Protein AF-A0AAP1WEY0-F1 (afdb_monomer)

Structure (mmCIF, N/CA/C/O backbone):
data_AF-A0AAP1WEY0-F1
#
_entry.id   AF-A0AAP1WEY0-F1
#
loop_
_atom_site.group_PDB
_atom_site.id
_atom_site.type_symbol
_atom_site.label_atom_id
_atom_site.label_alt_id
_atom_site.label_comp_id
_atom_site.label_asym_id
_atom_site.label_entity_id
_atom_site.label_seq_id
_atom_site.pdbx_PDB_ins_code
_atom_site.Cartn_x
_atom_site.Cartn_y
_atom_site.Cartn_z
_atom_site.occupancy
_atom_site.B_iso_or_equiv
_atom_site.auth_seq_id
_atom_site.auth_comp_id
_atom_site.auth_asym_id
_atom_site.auth_atom_id
_atom_site.pdbx_PDB_model_num
ATOM 1 N N . MET A 1 1 ? -18.581 3.849 -0.585 1.00 83.31 1 MET A N 1
ATOM 2 C CA . MET A 1 1 ? -17.202 4.088 -0.108 1.00 83.31 1 MET A CA 1
ATOM 3 C C . MET A 1 1 ? -16.482 2.749 -0.115 1.00 83.31 1 MET A C 1
ATOM 5 O O . MET A 1 1 ? -17.056 1.788 0.378 1.00 83.31 1 MET A O 1
ATOM 9 N N . GLN A 1 2 ? -15.312 2.656 -0.745 1.00 92.94 2 GLN A N 1
ATOM 10 C CA . GLN A 1 2 ? -14.499 1.436 -0.727 1.00 92.94 2 GLN A CA 1
ATOM 11 C C . GLN A 1 2 ? -13.621 1.432 0.532 1.00 92.94 2 GLN A C 1
ATOM 13 O O . GLN A 1 2 ? -13.004 2.450 0.824 1.00 92.94 2 GLN A O 1
ATOM 18 N N . THR A 1 3 ? -13.572 0.312 1.256 1.00 95.50 3 THR A N 1
ATOM 19 C CA . THR A 1 3 ? -12.814 0.142 2.515 1.00 95.50 3 THR A CA 1
ATOM 20 C C . THR A 1 3 ? -11.959 -1.125 2.558 1.00 95.50 3 THR A C 1
ATOM 22 O O . THR A 1 3 ? -11.276 -1.373 3.548 1.00 95.50 3 THR A O 1
ATOM 25 N N . LYS A 1 4 ? -12.002 -1.942 1.501 1.00 96.75 4 LYS A N 1
ATOM 26 C CA . LYS A 1 4 ? -11.149 -3.120 1.340 1.00 96.75 4 LYS A CA 1
ATOM 27 C C . LYS A 1 4 ? -9.704 -2.714 1.065 1.00 96.75 4 LYS A C 1
ATOM 29 O O . LYS A 1 4 ? -9.448 -1.666 0.472 1.00 96.75 4 LYS A O 1
ATOM 34 N N . LEU A 1 5 ? -8.779 -3.588 1.440 1.00 97.81 5 LEU A N 1
ATOM 35 C CA . LEU A 1 5 ? -7.364 -3.467 1.111 1.00 97.81 5 LEU A CA 1
ATOM 36 C C . LEU A 1 5 ? -7.165 -3.804 -0.371 1.00 97.81 5 LEU A C 1
ATOM 38 O O . LEU A 1 5 ? -7.840 -4.690 -0.895 1.00 97.81 5 LEU A O 1
ATOM 42 N N . LEU A 1 6 ? -6.242 -3.123 -1.049 1.00 98.12 6 LEU A N 1
ATOM 43 C CA . LEU A 1 6 ? -5.833 -3.468 -2.411 1.00 98.12 6 LEU A CA 1
ATOM 44 C C . LEU A 1 6 ? -4.490 -4.203 -2.347 1.00 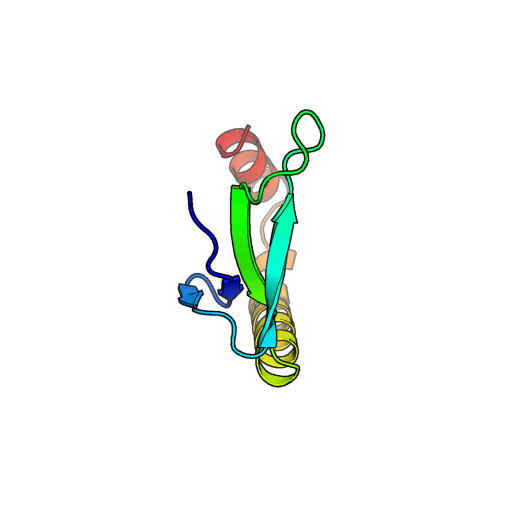98.12 6 LEU A C 1
ATOM 46 O O . LEU A 1 6 ? -3.462 -3.580 -2.097 1.00 98.12 6 LEU A O 1
ATOM 50 N N . ILE A 1 7 ? -4.502 -5.519 -2.553 1.00 98.50 7 ILE A N 1
ATOM 51 C CA . ILE A 1 7 ? -3.318 -6.390 -2.477 1.00 98.50 7 ILE A CA 1
ATOM 52 C C . ILE A 1 7 ? -3.240 -7.200 -3.770 1.00 98.50 7 ILE A C 1
ATOM 54 O O . ILE A 1 7 ? -4.228 -7.809 -4.175 1.00 98.50 7 ILE A O 1
ATOM 58 N N . ASN A 1 8 ? -2.082 -7.182 -4.439 1.00 97.88 8 ASN A N 1
ATOM 59 C CA . ASN A 1 8 ? -1.857 -7.866 -5.720 1.00 97.88 8 ASN A CA 1
ATOM 60 C C . ASN A 1 8 ? -2.951 -7.590 -6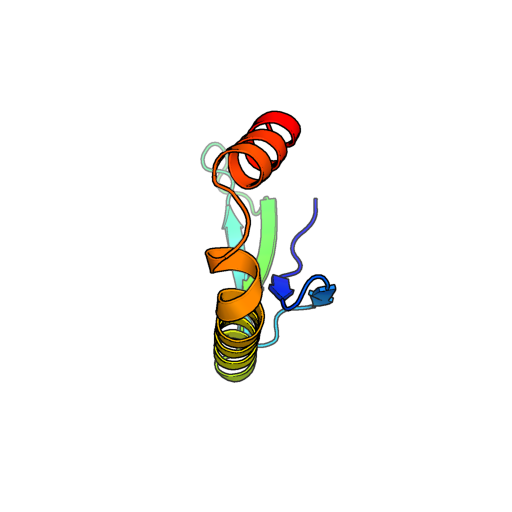.782 1.00 97.88 8 ASN A C 1
ATOM 62 O O . ASN A 1 8 ? -3.458 -8.496 -7.439 1.00 97.88 8 ASN A O 1
ATOM 66 N N . GLY A 1 9 ? -3.386 -6.330 -6.892 1.00 97.50 9 GLY A N 1
ATOM 67 C CA . GLY A 1 9 ? -4.426 -5.912 -7.842 1.00 97.50 9 GLY A CA 1
ATOM 68 C C . GLY A 1 9 ? -5.860 -6.326 -7.481 1.00 97.50 9 GLY A C 1
ATOM 69 O O . GLY A 1 9 ? -6.778 -6.023 -8.241 1.00 97.50 9 GLY A O 1
ATOM 70 N N . ALA A 1 10 ? -6.084 -6.967 -6.330 1.00 98.06 10 ALA A N 1
ATOM 71 C CA . ALA A 1 10 ? -7.398 -7.418 -5.881 1.00 98.06 10 ALA A CA 1
ATOM 72 C C . ALA A 1 10 ? -7.857 -6.704 -4.602 1.00 98.06 10 ALA A C 1
ATOM 74 O O . ALA A 1 10 ? -7.065 -6.386 -3.716 1.00 98.06 10 ALA A O 1
ATOM 75 N N . LEU A 1 11 ? -9.169 -6.478 -4.498 1.00 98.06 11 LEU A N 1
ATOM 76 C CA . LEU A 1 11 ? -9.798 -5.906 -3.309 1.00 98.06 11 LEU A CA 1
ATOM 77 C C . LEU A 1 11 ? -10.122 -7.009 -2.2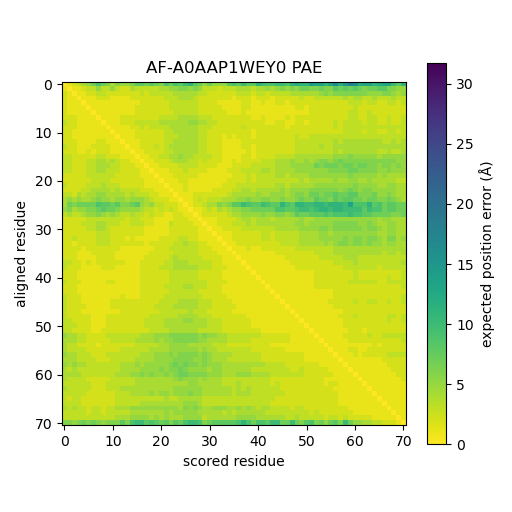97 1.00 98.06 11 LEU A C 1
ATOM 79 O O . LEU A 1 11 ? -11.065 -7.781 -2.497 1.00 98.06 11 LEU A O 1
ATOM 83 N N . VAL A 1 12 ? -9.390 -7.039 -1.189 1.00 97.44 12 VAL A N 1
ATOM 84 C CA . VAL A 1 12 ? -9.497 -8.055 -0.134 1.00 97.44 12 VAL A CA 1
ATOM 85 C C . VAL A 1 12 ? -10.014 -7.448 1.170 1.00 97.44 12 VAL A C 1
ATOM 87 O O . VAL A 1 12 ? -9.748 -6.289 1.490 1.00 97.44 12 VAL A O 1
ATOM 90 N N . ALA A 1 13 ? -10.816 -8.206 1.919 1.00 97.12 13 ALA A N 1
ATOM 91 C CA . ALA A 1 13 ? -11.237 -7.773 3.249 1.00 97.12 13 ALA A CA 1
ATOM 92 C C . ALA A 1 13 ? -10.031 -7.788 4.200 1.00 97.12 13 ALA A C 1
ATOM 94 O O . ALA A 1 13 ? -9.223 -8.709 4.130 1.00 97.12 13 ALA A O 1
ATOM 95 N N . GLY A 1 14 ? -9.908 -6.786 5.073 1.00 97.19 14 GLY A N 1
ATOM 96 C CA . GLY A 1 14 ? -8.910 -6.825 6.141 1.00 97.19 14 GLY A CA 1
ATOM 97 C C . GLY A 1 14 ? -9.200 -7.955 7.131 1.00 97.19 14 GLY A C 1
ATOM 98 O O . GLY A 1 14 ? -10.355 -8.336 7.324 1.00 97.19 14 GLY A O 1
ATOM 99 N N . GLU A 1 15 ? -8.148 -8.482 7.741 1.00 97.94 15 GLU A N 1
ATOM 100 C CA . GLU A 1 15 ? -8.193 -9.572 8.730 1.00 97.94 15 GLU A CA 1
ATOM 101 C C . GLU A 1 15 ? -7.740 -9.127 10.133 1.00 97.94 15 GLU A C 1
ATOM 103 O O . GLU A 1 15 ? -7.671 -9.944 11.048 1.00 97.94 15 GLU A O 1
ATOM 108 N N . G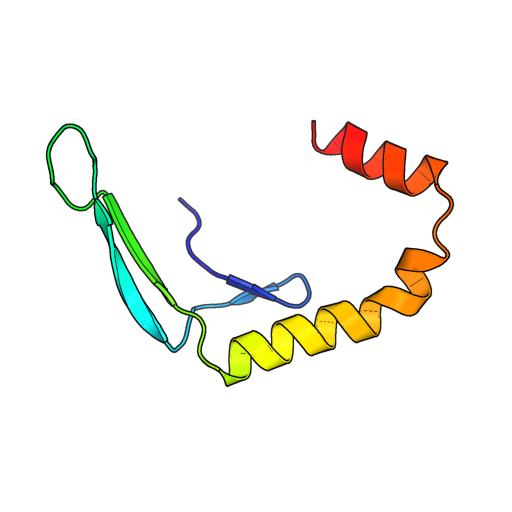LY A 1 16 ? -7.389 -7.852 10.302 1.00 96.62 16 GLY A N 1
ATOM 109 C CA . GLY A 1 16 ? -7.010 -7.245 11.574 1.00 96.62 16 GLY A CA 1
ATOM 110 C C . GLY A 1 16 ? -8.197 -6.682 12.358 1.00 96.62 16 GLY A C 1
ATOM 111 O O . GLY A 1 16 ? -9.362 -6.988 12.096 1.00 96.62 16 GLY A O 1
ATOM 112 N N . GLU A 1 17 ? -7.897 -5.832 13.339 1.00 96.69 17 GLU A N 1
ATOM 113 C CA . GLU A 1 17 ? -8.924 -5.195 14.162 1.00 96.69 17 GLU A CA 1
ATOM 114 C C . GLU A 1 17 ? -9.780 -4.205 13.357 1.00 96.69 17 GLU A C 1
ATOM 116 O O . GLU A 1 17 ? -9.353 -3.617 12.361 1.00 96.69 17 GLU A O 1
ATOM 121 N N . SER A 1 18 ? -11.033 -4.021 13.784 1.00 96.25 18 SER A N 1
ATOM 122 C CA . SER A 1 18 ? -11.917 -3.031 13.172 1.00 96.25 18 SER A CA 1
ATOM 123 C C . SER A 1 18 ? -11.656 -1.644 13.756 1.00 96.25 18 SER A C 1
ATOM 125 O O . SER A 1 18 ? -11.921 -1.394 14.932 1.00 96.25 18 SER A O 1
ATOM 127 N N . HIS A 1 19 ? -11.223 -0.717 12.907 1.00 96.19 19 HIS A N 1
ATOM 128 C CA . HIS A 1 19 ? -10.922 0.665 13.250 1.00 96.19 19 HIS A CA 1
ATOM 129 C C . HIS A 1 19 ? -12.055 1.608 12.827 1.00 96.19 19 HIS A C 1
ATOM 131 O O . HIS A 1 19 ? -12.516 1.587 11.683 1.00 96.19 19 HIS A O 1
ATOM 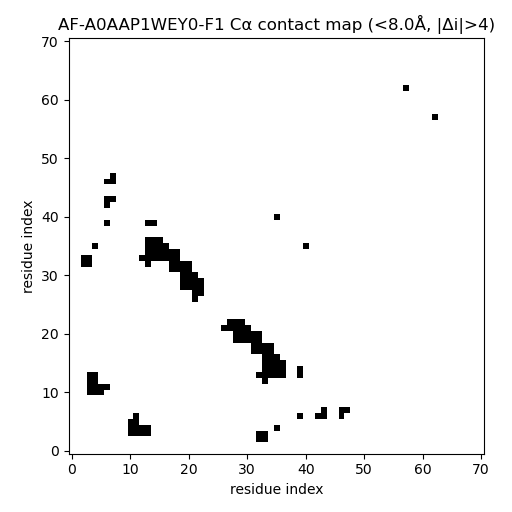137 N N . ALA A 1 20 ? -12.522 2.457 13.743 1.00 97.19 20 ALA A N 1
ATOM 138 C CA . ALA A 1 20 ? -13.552 3.452 13.453 1.00 97.19 20 ALA A CA 1
ATOM 139 C C . ALA A 1 20 ? -12.923 4.766 12.972 1.00 97.19 20 ALA A C 1
ATOM 141 O O . ALA A 1 20 ? -12.114 5.364 13.672 1.00 97.19 20 ALA A O 1
ATOM 142 N N . VAL A 1 21 ? -13.342 5.241 11.800 1.00 96.81 21 VAL A N 1
ATOM 143 C CA . VAL A 1 21 ? -12.986 6.561 11.273 1.00 96.81 21 VAL A CA 1
ATOM 144 C C . VAL A 1 21 ? -14.072 7.548 11.680 1.00 96.81 21 VAL A C 1
ATOM 146 O O . VAL A 1 21 ? -15.250 7.342 11.377 1.00 96.81 21 VAL A O 1
ATOM 149 N N . TYR A 1 22 ? -13.682 8.622 12.357 1.00 97.50 22 TYR A N 1
ATOM 150 C CA . TYR A 1 22 ? -14.605 9.613 12.906 1.00 97.50 22 TYR A CA 1
ATOM 151 C C . TYR A 1 22 ? -14.694 10.861 12.032 1.00 97.50 22 TYR A C 1
ATOM 153 O O . TYR A 1 22 ? -13.722 11.278 11.402 1.00 97.50 22 TYR A O 1
ATOM 161 N N . ASN A 1 23 ? -15.867 11.486 12.028 1.00 96.94 23 ASN A N 1
ATOM 162 C CA . ASN A 1 23 ? -16.067 12.811 11.468 1.00 96.94 23 ASN A CA 1
ATOM 163 C C . ASN A 1 23 ? -15.475 13.859 12.424 1.00 96.94 23 ASN A C 1
ATOM 165 O O . ASN A 1 23 ? -15.973 13.977 13.547 1.00 96.94 23 ASN A O 1
ATOM 169 N N . PRO A 1 24 ? -14.485 14.669 12.012 1.00 96.75 24 PRO A N 1
ATOM 170 C CA . PRO A 1 24 ? -13.876 15.651 12.905 1.00 96.75 24 PRO A CA 1
ATOM 171 C C . PRO A 1 24 ? -14.820 16.799 13.298 1.00 96.75 24 PRO A C 1
ATOM 173 O O . PRO A 1 24 ? -14.569 17.450 14.306 1.00 96.75 24 PRO A O 1
ATOM 176 N N . SER A 1 25 ? -15.898 17.065 12.546 1.00 97.06 25 SER A N 1
ATOM 177 C CA . SER A 1 25 ? -16.826 18.167 12.859 1.00 97.06 25 SER A CA 1
ATOM 178 C C . SER A 1 25 ? -17.932 17.788 13.847 1.00 97.06 25 SER A C 1
ATOM 180 O O . SER A 1 25 ? -18.425 18.651 14.567 1.00 97.06 25 SER A O 1
ATOM 182 N N . GLN A 1 26 ? -18.331 16.513 13.880 1.00 95.19 26 GLN A N 1
ATOM 183 C CA . GLN A 1 26 ? -19.470 16.023 14.674 1.00 95.19 26 GLN A CA 1
ATOM 184 C C . GLN A 1 26 ? -19.089 14.943 15.695 1.00 95.19 26 GLN A C 1
ATOM 186 O O . GLN A 1 26 ? -19.875 14.650 16.590 1.00 95.19 26 GLN A O 1
ATOM 191 N N . GLY A 1 27 ? -17.919 14.314 15.556 1.00 94.19 27 GLY A N 1
ATOM 192 C CA . GLY A 1 27 ? -17.457 13.230 16.426 1.00 94.19 27 GLY A CA 1
ATOM 193 C C . GLY A 1 27 ? -18.162 11.883 16.220 1.00 94.19 27 GLY A C 1
ATOM 194 O O . GLY A 1 27 ? -17.861 10.929 16.931 1.00 94.19 27 GLY A O 1
ATOM 195 N N . ASN A 1 28 ? -19.084 11.762 15.260 1.00 97.31 28 ASN A N 1
ATOM 196 C CA . ASN A 1 28 ? -19.735 10.492 14.927 1.00 97.31 28 ASN A CA 1
ATOM 197 C C . ASN A 1 28 ? -18.860 9.616 14.011 1.00 97.31 28 ASN A C 1
ATOM 199 O O . ASN A 1 28 ? -17.958 10.096 13.326 1.00 97.31 28 ASN A O 1
ATOM 203 N N . VAL A 1 29 ? -19.122 8.306 14.000 1.00 97.06 29 VAL A N 1
ATOM 204 C CA . VAL A 1 29 ? -18.411 7.350 13.135 1.00 97.06 29 VAL A CA 1
ATOM 205 C C . VAL A 1 29 ? -18.882 7.516 11.688 1.00 97.06 29 VAL A C 1
ATOM 207 O O . VAL A 1 29 ? -20.068 7.360 11.407 1.00 97.06 29 VAL A O 1
ATOM 210 N N . LEU A 1 30 ? -17.951 7.785 10.771 1.00 95.81 30 LEU A N 1
ATOM 211 C CA . LEU A 1 30 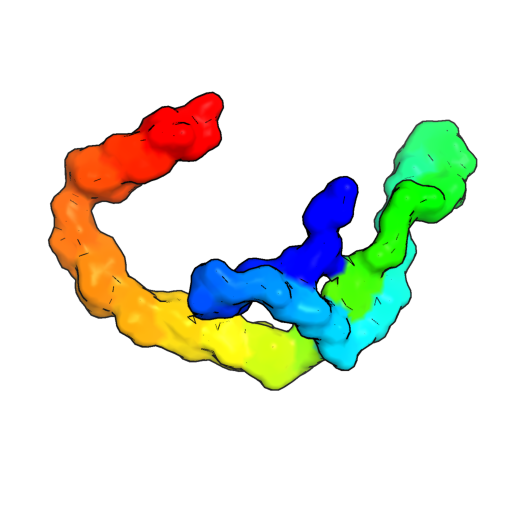? -18.197 7.812 9.326 1.00 95.81 30 LEU A CA 1
ATOM 212 C C . LEU A 1 30 ? -18.226 6.400 8.747 1.00 95.81 30 LEU A C 1
ATOM 214 O O . LEU A 1 30 ? -19.121 6.044 7.985 1.00 95.81 30 LEU A O 1
ATOM 218 N N . VAL A 1 31 ? -17.214 5.603 9.090 1.00 96.25 31 VAL A N 1
ATOM 219 C CA . VAL A 1 31 ? -17.041 4.247 8.575 1.00 96.25 31 VAL A CA 1
ATOM 220 C C . VAL A 1 31 ? -16.165 3.428 9.516 1.00 96.25 31 VAL A C 1
ATOM 222 O O . VAL A 1 31 ? -15.347 3.975 10.255 1.00 96.25 31 VAL A O 1
ATOM 225 N N . ARG A 1 32 ? -16.326 2.106 9.482 1.00 95.81 32 ARG A N 1
ATOM 226 C CA . ARG A 1 32 ? -15.389 1.164 10.096 1.00 95.81 32 ARG A CA 1
ATOM 227 C C . ARG A 1 32 ? -14.573 0.492 9.001 1.00 95.81 32 ARG A C 1
ATOM 229 O O . ARG A 1 32 ? -15.147 -0.063 8.065 1.00 95.81 32 ARG A O 1
ATOM 236 N N . ILE A 1 33 ? -13.256 0.568 9.115 1.00 96.50 33 ILE A N 1
ATOM 237 C CA . ILE A 1 33 ? -12.311 -0.143 8.253 1.00 96.50 33 ILE A CA 1
ATOM 238 C C . ILE A 1 33 ? -11.747 -1.328 9.029 1.00 96.50 33 ILE A C 1
ATOM 240 O O . ILE A 1 33 ? -11.666 -1.278 10.253 1.00 96.50 33 ILE A O 1
ATOM 244 N N . THR A 1 34 ? -11.392 -2.402 8.338 1.00 97.50 34 THR A N 1
ATOM 245 C CA . THR A 1 34 ? -10.702 -3.531 8.969 1.00 97.50 34 THR A CA 1
ATOM 246 C C . THR A 1 34 ? -9.227 -3.424 8.633 1.00 97.50 34 THR A C 1
ATOM 248 O O . THR A 1 34 ? -8.879 -3.286 7.458 1.00 97.50 34 THR A O 1
ATOM 251 N N . GLU A 1 35 ? -8.375 -3.444 9.651 1.00 97.31 35 GLU A N 1
ATOM 252 C CA . GLU A 1 35 ? -6.930 -3.350 9.475 1.00 97.31 35 GLU A CA 1
ATOM 253 C C . GLU A 1 35 ? -6.370 -4.584 8.755 1.00 97.31 35 GLU A C 1
ATOM 255 O O . GLU A 1 35 ? -7.017 -5.629 8.647 1.00 97.31 35 GLU A O 1
ATOM 260 N N . ALA A 1 36 ? -5.157 -4.455 8.224 1.00 97.69 36 ALA A N 1
ATOM 261 C CA . ALA A 1 36 ? -4.450 -5.585 7.642 1.00 97.69 36 ALA A CA 1
ATOM 262 C C . ALA A 1 36 ? -3.886 -6.478 8.752 1.00 97.69 36 ALA A C 1
ATOM 264 O O . ALA A 1 36 ? -3.291 -5.983 9.709 1.00 97.69 36 ALA A O 1
ATOM 265 N N . SER A 1 37 ? -4.011 -7.798 8.605 1.00 98.31 37 SER A N 1
ATOM 266 C CA . SER A 1 37 ? -3.229 -8.723 9.429 1.00 98.31 37 SER A CA 1
ATOM 267 C C . SER A 1 37 ? -1.743 -8.658 9.046 1.00 98.31 37 SER A C 1
ATOM 269 O O . SER A 1 37 ? -1.386 -8.235 7.944 1.00 98.31 37 SER A O 1
ATOM 271 N N . GLY A 1 38 ? -0.850 -9.143 9.916 1.00 98.44 38 GLY A N 1
ATOM 272 C CA . GLY A 1 38 ? 0.577 -9.252 9.577 1.00 98.44 38 GLY A CA 1
ATOM 273 C C . GLY A 1 38 ? 0.834 -10.106 8.325 1.00 98.44 38 GLY A C 1
ATOM 274 O O . GLY A 1 38 ? 1.721 -9.793 7.532 1.00 98.44 38 GLY A O 1
ATOM 275 N N . ALA A 1 39 ? 0.008 -11.133 8.094 1.00 98.38 39 ALA A N 1
ATOM 276 C CA . ALA A 1 39 ? 0.067 -11.956 6.888 1.00 98.38 39 ALA A CA 1
ATOM 277 C C . ALA A 1 39 ? -0.336 -11.171 5.630 1.00 98.38 39 ALA A C 1
ATOM 279 O O . ALA A 1 39 ? 0.321 -11.283 4.597 1.00 98.38 39 ALA A O 1
ATOM 280 N N . GLN A 1 40 ? -1.368 -10.329 5.719 1.00 98.50 40 GLN A N 1
ATOM 281 C CA . GLN A 1 40 ? -1.782 -9.461 4.616 1.00 98.50 40 GLN A CA 1
ATOM 282 C C . GLN A 1 40 ? -0.738 -8.383 4.308 1.00 98.50 40 GLN A C 1
ATOM 284 O O . GLN A 1 40 ? -0.464 -8.120 3.138 1.00 98.50 40 GLN A O 1
ATOM 289 N N . VAL A 1 41 ? -0.095 -7.812 5.333 1.00 98.62 41 VAL A N 1
ATOM 290 C CA . VAL A 1 41 ? 1.051 -6.905 5.146 1.00 98.62 41 VAL A CA 1
ATOM 291 C C . VAL A 1 41 ? 2.179 -7.624 4.406 1.00 98.62 41 VAL A C 1
ATOM 293 O O . VAL A 1 41 ? 2.702 -7.102 3.423 1.00 98.62 41 VAL A O 1
ATOM 296 N N . HIS A 1 42 ? 2.517 -8.845 4.823 1.00 98.62 42 HIS A N 1
ATOM 297 C CA . HIS A 1 42 ? 3.542 -9.644 4.157 1.00 98.62 42 HIS A CA 1
ATOM 298 C C . HIS A 1 42 ? 3.187 -9.948 2.693 1.00 98.62 42 HIS A C 1
ATOM 300 O O . HIS A 1 42 ? 4.020 -9.748 1.813 1.00 98.62 42 HIS A O 1
ATOM 306 N N . ALA A 1 43 ? 1.945 -10.351 2.411 1.00 98.56 43 ALA A N 1
ATOM 307 C CA . ALA A 1 43 ? 1.466 -10.608 1.052 1.00 98.56 43 ALA A CA 1
ATOM 308 C C . ALA A 1 43 ? 1.519 -9.353 0.162 1.00 98.56 43 ALA A C 1
ATOM 310 O O . ALA A 1 43 ? 1.894 -9.437 -1.008 1.00 98.56 43 ALA A O 1
ATOM 311 N N 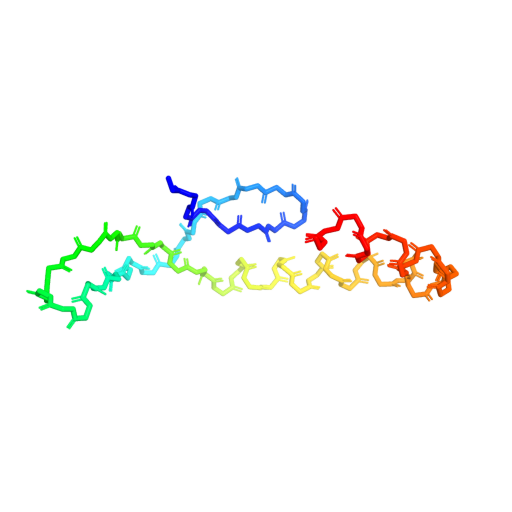. ALA A 1 44 ? 1.195 -8.177 0.711 1.00 98.69 44 ALA A N 1
ATOM 312 C CA . ALA A 1 44 ? 1.314 -6.909 -0.003 1.00 98.69 44 ALA A CA 1
ATOM 313 C C . ALA A 1 44 ? 2.770 -6.619 -0.395 1.00 98.69 44 ALA A C 1
ATOM 315 O O . ALA A 1 44 ? 3.038 -6.325 -1.561 1.00 98.69 44 ALA A O 1
ATOM 316 N N . VAL A 1 45 ? 3.710 -6.778 0.541 1.00 98.69 45 VAL A N 1
ATOM 317 C CA . VAL A 1 45 ? 5.147 -6.595 0.280 1.00 98.69 45 VAL A CA 1
ATOM 318 C C . VAL A 1 45 ? 5.651 -7.586 -0.769 1.00 98.69 45 VAL A C 1
ATOM 320 O O . VAL A 1 45 ? 6.284 -7.164 -1.731 1.00 98.69 45 VAL A O 1
ATOM 323 N N . GLN A 1 46 ? 5.315 -8.874 -0.646 1.00 98.69 46 GLN A N 1
ATOM 324 C CA . GLN A 1 46 ? 5.689 -9.888 -1.639 1.00 98.69 46 GLN A CA 1
ATOM 325 C C . GLN A 1 46 ? 5.153 -9.559 -3.037 1.00 98.69 46 GLN A C 1
ATOM 327 O O . GLN A 1 46 ? 5.861 -9.725 -4.026 1.00 98.69 46 GLN A O 1
ATOM 332 N N . SER A 1 47 ? 3.913 -9.069 -3.138 1.00 98.56 47 SER A N 1
ATOM 333 C CA . SER A 1 47 ? 3.334 -8.689 -4.431 1.00 98.56 47 SER A CA 1
ATOM 334 C C . SER A 1 47 ? 4.042 -7.488 -5.065 1.00 98.56 47 SER A C 1
ATOM 336 O O . SER A 1 47 ? 4.218 -7.452 -6.281 1.00 98.56 47 SER A O 1
ATOM 338 N N . ALA A 1 48 ? 4.484 -6.527 -4.247 1.00 98.62 48 ALA A N 1
ATOM 339 C CA . ALA A 1 48 ? 5.251 -5.378 -4.713 1.00 98.62 48 ALA A CA 1
ATOM 340 C C . ALA A 1 48 ? 6.654 -5.787 -5.187 1.00 98.62 48 ALA A C 1
ATOM 342 O O . ALA A 1 48 ? 7.088 -5.327 -6.241 1.00 98.62 48 ALA A O 1
ATOM 343 N N . ASP A 1 49 ? 7.321 -6.678 -4.449 1.00 98.62 49 ASP A N 1
ATOM 344 C CA . ASP A 1 49 ? 8.633 -7.234 -4.802 1.00 98.62 49 ASP A CA 1
ATOM 345 C C . ASP A 1 49 ? 8.574 -8.003 -6.132 1.00 98.62 49 ASP A C 1
ATOM 347 O O . ASP A 1 49 ? 9.309 -7.696 -7.066 1.00 98.62 49 ASP A O 1
ATOM 351 N N . ALA A 1 50 ? 7.591 -8.896 -6.292 1.00 98.44 50 ALA A N 1
ATOM 352 C CA . ALA A 1 50 ? 7.392 -9.650 -7.531 1.00 98.44 50 ALA A CA 1
ATOM 353 C C . ALA A 1 50 ? 7.093 -8.760 -8.755 1.00 98.44 50 ALA A C 1
ATOM 355 O O . ALA A 1 50 ? 7.449 -9.104 -9.882 1.00 98.44 50 ALA A O 1
ATOM 356 N N . ALA A 1 51 ? 6.432 -7.616 -8.557 1.00 98.38 51 ALA A N 1
ATOM 357 C CA . ALA A 1 51 ? 6.143 -6.666 -9.630 1.00 98.38 51 ALA A CA 1
ATOM 358 C C . ALA A 1 51 ? 7.335 -5.752 -9.970 1.00 98.38 51 ALA A C 1
ATOM 360 O O . ALA A 1 51 ? 7.368 -5.171 -11.061 1.00 98.38 51 ALA A O 1
ATOM 361 N N . PHE A 1 52 ? 8.294 -5.593 -9.053 1.00 98.56 52 PHE A N 1
ATOM 362 C CA . PHE A 1 52 ? 9.341 -4.579 -9.146 1.00 98.56 52 PHE A CA 1
ATOM 363 C C . PHE A 1 52 ? 10.259 -4.782 -10.349 1.00 98.56 52 PHE A C 1
ATOM 365 O O . PHE A 1 52 ? 10.543 -3.814 -11.056 1.00 98.56 52 PHE A O 1
ATOM 372 N N . ASP A 1 53 ? 10.678 -6.016 -10.628 1.00 97.94 53 ASP A N 1
ATOM 373 C CA . ASP A 1 53 ? 11.596 -6.301 -11.734 1.00 97.94 53 ASP A CA 1
ATOM 374 C C . ASP A 1 53 ? 11.029 -5.812 -13.072 1.00 97.94 53 ASP A C 1
ATOM 376 O O . ASP A 1 53 ? 11.672 -5.037 -13.776 1.00 97.94 53 ASP A O 1
ATOM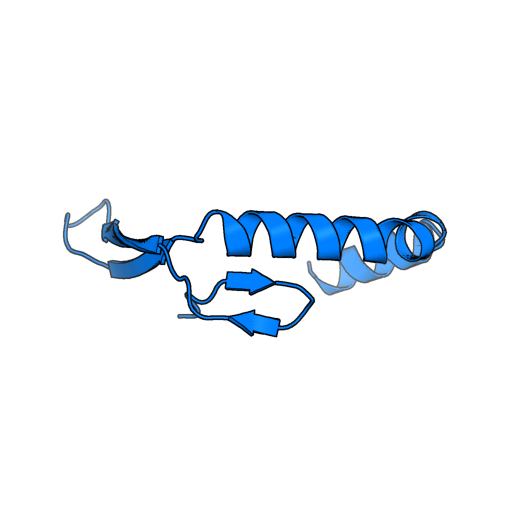 380 N N . ALA A 1 54 ? 9.783 -6.164 -13.397 1.00 98.06 54 ALA A N 1
ATOM 381 C CA . ALA A 1 54 ? 9.144 -5.713 -14.634 1.00 98.06 54 ALA A CA 1
ATOM 382 C C . ALA A 1 54 ? 8.812 -4.209 -14.612 1.00 98.06 54 ALA A C 1
ATOM 384 O O . ALA A 1 54 ? 9.005 -3.496 -15.603 1.00 98.06 54 ALA A O 1
ATOM 385 N N . TRP A 1 55 ? 8.320 -3.698 -13.481 1.00 98.25 55 TRP A N 1
ATOM 386 C CA . TRP A 1 55 ? 7.909 -2.299 -13.360 1.00 98.25 55 TRP A CA 1
ATOM 387 C C . TRP A 1 55 ? 9.092 -1.325 -13.426 1.00 98.25 55 TRP A C 1
ATOM 389 O O . TRP A 1 55 ? 9.014 -0.291 -14.093 1.00 98.25 55 TRP A O 1
ATOM 399 N N . SER A 1 56 ? 10.214 -1.658 -12.786 1.00 98.12 56 SER A N 1
ATOM 400 C CA . SER A 1 56 ? 11.423 -0.825 -12.758 1.00 98.12 56 SER A CA 1
ATOM 401 C C . SER A 1 56 ? 12.018 -0.615 -14.153 1.00 98.12 56 SER A C 1
ATOM 403 O O . SER A 1 56 ? 12.502 0.479 -14.457 1.00 98.12 56 SER A O 1
ATOM 405 N N . GLN A 1 57 ? 11.897 -1.618 -15.027 1.00 98.25 57 GLN A N 1
ATOM 406 C CA . GLN A 1 57 ? 12.344 -1.566 -16.422 1.00 98.25 57 GLN A CA 1
ATOM 407 C C . GLN A 1 57 ? 11.348 -0.865 -17.359 1.00 98.25 57 GLN A C 1
ATOM 409 O O . GLN A 1 57 ? 11.673 -0.602 -18.518 1.00 98.25 57 GLN A O 1
ATOM 414 N N . THR A 1 58 ? 10.143 -0.524 -16.890 1.00 98.19 58 THR A N 1
ATOM 415 C CA . THR A 1 58 ? 9.161 0.211 -17.704 1.00 98.19 58 THR A CA 1
ATOM 416 C C . THR A 1 58 ? 9.720 1.595 -18.053 1.00 98.19 58 THR A C 1
ATOM 418 O O . THR A 1 58 ? 10.139 2.304 -17.135 1.00 98.19 58 THR A O 1
ATOM 421 N N . PRO A 1 59 ? 9.720 2.040 -19.326 1.00 98.31 59 PRO A N 1
ATOM 422 C CA . PRO A 1 59 ? 10.296 3.326 -19.706 1.00 98.31 59 PRO A CA 1
ATOM 423 C C . PRO A 1 59 ? 9.715 4.504 -18.903 1.00 98.31 59 PRO A C 1
ATOM 425 O O . PRO A 1 59 ? 8.504 4.552 -18.672 1.00 98.31 59 PRO A O 1
ATOM 428 N N . PRO A 1 60 ? 10.529 5.511 -18.524 1.00 98.19 60 PRO A N 1
ATOM 429 C CA . PRO A 1 60 ? 10.054 6.640 -17.720 1.00 98.19 60 PRO A CA 1
ATOM 430 C C . PRO A 1 60 ? 8.836 7.364 -18.311 1.00 98.19 60 PRO A C 1
ATOM 432 O O . PRO A 1 60 ? 7.932 7.738 -17.567 1.00 98.19 60 PRO A O 1
ATOM 435 N N . LYS A 1 61 ? 8.780 7.506 -19.644 1.00 98.44 61 LYS A N 1
ATOM 436 C CA . LYS A 1 61 ? 7.643 8.110 -20.358 1.00 98.44 61 LYS A CA 1
ATOM 437 C C . LYS A 1 61 ? 6.328 7.349 -20.139 1.00 98.44 61 LYS A C 1
ATOM 439 O O . LYS A 1 61 ? 5.283 7.974 -19.999 1.00 98.44 61 LYS A O 1
ATOM 444 N N . ASP A 1 62 ? 6.385 6.021 -20.065 1.00 98.44 62 ASP A N 1
ATOM 445 C CA . ASP A 1 62 ? 5.199 5.172 -19.964 1.00 98.44 62 ASP A CA 1
ATOM 446 C C . ASP A 1 62 ? 4.683 5.190 -18.520 1.00 98.44 62 ASP A C 1
ATOM 448 O O . ASP A 1 62 ? 3.482 5.326 -18.287 1.00 98.44 62 ASP A O 1
ATOM 452 N N . ARG A 1 63 ? 5.594 5.200 -17.534 1.00 98.06 63 ARG A N 1
ATOM 453 C CA . ARG A 1 63 ? 5.233 5.437 -16.125 1.00 98.06 63 ARG A CA 1
ATOM 454 C C . ARG A 1 63 ? 4.610 6.823 -15.927 1.00 98.06 63 ARG A C 1
ATOM 456 O O . ARG A 1 63 ? 3.612 6.947 -15.224 1.00 98.06 63 ARG A O 1
ATOM 463 N N . ALA A 1 64 ? 5.154 7.856 -16.575 1.00 98.19 64 ALA A N 1
ATOM 464 C CA . ALA A 1 64 ? 4.592 9.206 -16.535 1.00 98.19 64 ALA A CA 1
ATOM 465 C C . ALA A 1 64 ? 3.195 9.278 -17.173 1.00 98.19 64 ALA A C 1
ATOM 467 O O . ALA A 1 64 ? 2.310 9.926 -16.622 1.00 98.19 64 ALA A O 1
ATOM 468 N N . ALA A 1 65 ? 2.964 8.574 -18.285 1.00 98.50 65 ALA A N 1
ATOM 469 C CA . ALA A 1 65 ? 1.645 8.501 -18.914 1.00 98.50 65 ALA A CA 1
ATOM 470 C C . ALA A 1 65 ? 0.596 7.842 -17.999 1.00 98.50 65 ALA A C 1
ATOM 472 O O . ALA A 1 65 ? -0.548 8.294 -17.954 1.00 98.50 65 ALA A O 1
ATOM 473 N N . LEU A 1 66 ? 0.978 6.812 -17.233 1.00 98.06 66 LEU A N 1
ATOM 474 C CA . LEU A 1 66 ? 0.096 6.189 -16.238 1.00 98.06 66 LEU A CA 1
ATOM 475 C C . LEU A 1 66 ? -0.255 7.149 -15.093 1.00 98.06 66 LEU A C 1
ATOM 477 O O . LEU A 1 66 ? -1.417 7.210 -14.699 1.00 98.06 66 LEU A O 1
ATOM 481 N N . LEU A 1 67 ? 0.711 7.935 -14.606 1.00 97.88 67 LEU A N 1
ATOM 482 C CA . LEU A 1 67 ? 0.462 8.981 -13.606 1.00 97.88 67 LEU A CA 1
ATOM 483 C C . LEU A 1 67 ? -0.448 10.089 -14.153 1.00 97.88 67 LEU A C 1
ATOM 485 O O . LEU A 1 67 ? -1.358 10.522 -13.456 1.00 97.88 67 LEU A O 1
ATOM 489 N N . LEU A 1 68 ? -0.249 10.509 -15.406 1.00 98.06 68 LEU A N 1
ATOM 490 C CA . LEU A 1 68 ? -1.102 11.510 -16.053 1.00 98.06 68 LEU A CA 1
ATOM 491 C C . LEU A 1 68 ? -2.542 11.015 -16.222 1.00 98.06 68 LEU A C 1
ATOM 493 O O . LEU A 1 68 ? -3.470 11.794 -16.077 1.00 98.06 68 LEU A O 1
ATOM 497 N N . LYS A 1 69 ? -2.742 9.724 -16.501 1.00 98.06 69 LYS A N 1
ATOM 498 C CA . LYS A 1 69 ? -4.081 9.127 -16.593 1.00 98.06 69 LYS A CA 1
ATOM 499 C C . LYS A 1 69 ? -4.813 9.087 -15.242 1.00 98.06 69 LYS A C 1
ATOM 501 O O . LYS A 1 69 ? -6.034 8.972 -15.229 1.00 98.06 69 LYS A O 1
ATOM 506 N N . LEU A 1 70 ? -4.075 9.111 -14.130 1.00 96.62 70 LEU A N 1
ATOM 507 C CA . LEU A 1 70 ? -4.633 9.125 -12.776 1.00 96.62 70 LEU A CA 1
ATOM 508 C C . LEU A 1 70 ? -5.033 10.537 -12.307 1.00 96.62 70 LEU A C 1
ATOM 510 O O . LEU A 1 70 ? -5.903 10.640 -11.444 1.00 96.62 70 LEU A O 1
ATOM 514 N N . ALA A 1 71 ? -4.380 11.579 -12.833 1.00 89.19 71 ALA A N 1
ATOM 515 C CA . ALA A 1 71 ? -4.612 12.982 -12.481 1.00 89.19 71 ALA A CA 1
ATOM 516 C C . ALA A 1 71 ? -5.952 13.509 -13.019 1.00 89.19 71 ALA A C 1
ATOM 518 O O . ALA A 1 71 ? -6.581 14.307 -12.288 1.00 89.19 71 ALA A O 1
#

pLDDT: mean 97.24, std 2.23, range [83.31, 98.69]

Radius of gyration: 16.52 Å; Cα contacts (8 Å, |Δi|>4): 70; chains: 1; bounding box: 32×30×37 Å

Solvent-accessible surface area (backbone atoms only — not comparable to full-atom values): 4323 Å² total; per-residue (Å²): 136,91,63,56,44,78,42,79,92,37,80,37,78,41,74,36,63,77,44,76,43,61,36,92,89,76,69,46,77,74,47,75,36,40,36,68,27,75,66,53,51,49,52,37,52,52,40,52,56,72,44,38,70,66,56,72,69,50,55,70,70,59,56,49,52,56,53,59,74,72,108

Organism: Escherichia coli (NCBI:txid562)

Mean predicted aligned error: 2.92 Å

Secondary structure (DSSP, 8-state):
---SEEETTEEE---SPEEEEEPTTT--EEEEEEPPPHHHHHHHHHHHHHHHHHHHTS-HHHHHHHHHHH-

Foldseek 3Di:
DQQFDQALNDGHAAPADWDFDADPVPRDTPDIHHHHDPVRVVRRVVSCVVCCVVVVPPDPVVVVVVVVVVD

InterPro domains:
  IPR015590 Aldehyde dehydrogenase domain [PF00171] (13-71)
  IPR016161 Aldehyde/histidinol dehydrogenase [SSF53720] (2-71)
  IPR016162 Aldehyde dehydroge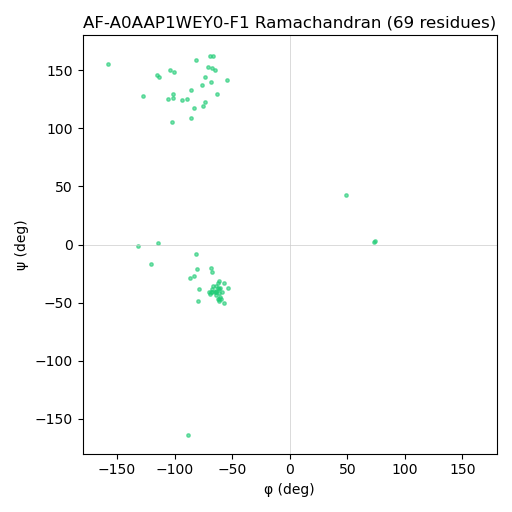nase, N-terminal [G3DSA:3.40.605.10] (1-71)

Sequence (71 aa):
MQTKLLINGALVAGEGESHAVYNPSQGNVLVRITEASGAQVHAAVQSADAAFDAWSQTPPKDRAALLLKLA

Nearest PDB structures (foldseek):
  1wnb-assembly1_A  TM=9.803E-01  e=6.632E-06  Escherichia coli K-12
  6c43-assembly1_B  TM=9.814E-01  e=2.852E-05  Salmonella enterica
  4kna-assembly1_B  TM=8.541E-01  e=7.387E-03  Burkholderia thailandensis E264
  5u0m-assembly1_B  TM=9.519E-01  e=1.953E-02  Marinobacter nauticus VT8
  6bjp-assembly1_D-2  TM=7.945E-01  e=1.822E-02  Pseudomonas aeruginosa PAO1